Protein AF-W1X9E3-F1 (afdb_monomer_lite)

Secondary structure (DSSP, 8-state):
---TTS---SSHHHHHHHHHHHHH-TT--HHHHHHHHHHHHHHHHHS-HHHHGGGS-TT-HHHHHHHHHHHHHHHHHHHHTT--HHHHHHHHHHHHHHHHHSSHHHHHHHHHHHHHHHHT-

Foldseek 3Di:
DFQPVPDADPDPVRNVVVLVCLVPCVVVDPVSVVSVVRCVVVCVVPDDPVCVVVVPDCQDLVVLVVQLVVLVVLLVCCVVVVHDPVSNVVSVVSNVVSVLSSDVVCNVVVVVVVCVVVVVD

Organism: NCBI:txid1403943

pLDDT: mean 89.13, std 10.4, range [48.5, 98.44]

Structure (mmCIF, N/CA/C/O backbone):
data_AF-W1X9E3-F1
#
_entry.id   AF-W1X9E3-F1
#
loop_
_atom_site.group_PDB
_atom_site.id
_atom_site.type_symbol
_atom_site.label_atom_id
_atom_site.label_alt_id
_atom_site.label_comp_id
_atom_site.label_asym_id
_atom_site.label_entity_id
_atom_site.label_seq_id
_atom_site.pdbx_PDB_ins_code
_atom_site.Cartn_x
_atom_site.Cartn_y
_atom_site.Cartn_z
_atom_site.occupancy
_atom_site.B_iso_or_equiv
_atom_site.auth_seq_id
_atom_site.auth_comp_id
_atom_site.auth_asym_id
_atom_site.auth_atom_id
_atom_site.pdbx_PDB_model_num
ATOM 1 N N . GLN A 1 1 ? 1.773 -6.594 -24.833 1.00 55.03 1 GLN A N 1
ATOM 2 C CA . GLN A 1 1 ? 1.734 -5.246 -25.438 1.00 55.03 1 GLN A CA 1
ATOM 3 C C . GLN A 1 1 ? 2.504 -4.299 -24.524 1.00 55.03 1 GLN A C 1
ATOM 5 O O . GLN A 1 1 ? 2.355 -4.435 -23.317 1.00 55.03 1 GLN A O 1
ATOM 10 N N . GLY A 1 2 ? 3.356 -3.433 -25.080 1.00 67.50 2 GLY A N 1
ATOM 11 C CA . GLY A 1 2 ? 4.302 -2.555 -24.365 1.00 67.50 2 GLY A CA 1
ATOM 12 C C . GLY A 1 2 ? 5.630 -2.453 -25.130 1.00 67.50 2 GLY A C 1
ATOM 13 O O . GLY A 1 2 ? 6.017 -3.428 -25.770 1.00 67.50 2 GLY A O 1
ATOM 14 N N . GLY A 1 3 ? 6.295 -1.293 -25.101 1.00 74.38 3 GLY A N 1
ATOM 15 C CA . GLY A 1 3 ? 7.573 -1.059 -25.796 1.00 74.38 3 GLY A CA 1
ATOM 16 C C . GLY A 1 3 ? 7.497 -0.939 -27.322 1.00 74.38 3 GLY A C 1
ATOM 17 O O . GLY A 1 3 ? 8.475 -1.251 -27.993 1.00 74.38 3 GLY A O 1
ATOM 18 N N . GLY A 1 4 ? 6.353 -0.536 -27.885 1.00 78.75 4 GLY A N 1
ATOM 19 C CA . GLY A 1 4 ? 6.141 -0.477 -29.338 1.00 78.75 4 GLY A CA 1
ATOM 20 C C . GLY A 1 4 ? 7.040 0.521 -30.077 1.00 78.75 4 GLY A C 1
ATOM 21 O O . GLY A 1 4 ? 7.192 0.410 -31.290 1.00 78.75 4 GLY A O 1
ATOM 22 N N . THR A 1 5 ? 7.654 1.470 -29.367 1.00 84.88 5 THR A N 1
ATOM 23 C CA . THR A 1 5 ? 8.636 2.406 -29.935 1.00 84.88 5 THR A CA 1
ATOM 24 C C . THR A 1 5 ? 10.087 1.945 -29.753 1.00 84.88 5 THR A C 1
ATOM 26 O O . THR A 1 5 ? 11.014 2.552 -30.295 1.00 84.88 5 THR A O 1
ATOM 29 N N . ILE A 1 6 ? 10.304 0.849 -29.016 1.00 89.50 6 ILE A N 1
ATOM 30 C CA . ILE A 1 6 ? 11.626 0.308 -28.718 1.00 89.50 6 ILE A CA 1
ATOM 31 C C . ILE A 1 6 ? 11.921 -0.830 -29.683 1.00 89.50 6 ILE A C 1
ATOM 33 O O . ILE A 1 6 ? 11.386 -1.929 -29.573 1.00 89.50 6 ILE A O 1
ATOM 37 N N . ASP A 1 7 ? 12.858 -0.581 -30.585 1.00 92.25 7 ASP A N 1
ATOM 38 C CA . ASP A 1 7 ? 13.395 -1.619 -31.453 1.00 92.25 7 ASP A CA 1
ATOM 39 C C . ASP A 1 7 ? 14.130 -2.690 -30.625 1.00 92.25 7 ASP A C 1
ATOM 41 O O . ASP A 1 7 ? 15.017 -2.359 -29.833 1.00 92.25 7 ASP A O 1
ATOM 45 N N . PHE A 1 8 ? 13.794 -3.968 -30.787 1.00 92.50 8 PHE A N 1
ATOM 46 C CA . PHE A 1 8 ? 14.511 -5.090 -30.176 1.00 92.50 8 PHE A CA 1
ATOM 47 C C . PHE A 1 8 ? 15.129 -5.959 -31.274 1.00 92.50 8 PHE A C 1
ATOM 49 O O . PHE A 1 8 ? 14.459 -6.237 -32.260 1.00 92.50 8 PHE A O 1
ATOM 56 N N . PRO A 1 9 ? 16.382 -6.427 -31.110 1.00 93.25 9 PRO A N 1
ATOM 57 C CA . PRO A 1 9 ? 16.960 -7.394 -32.038 1.00 93.25 9 PRO A CA 1
ATOM 58 C C . PRO A 1 9 ? 16.141 -8.691 -32.089 1.00 93.25 9 PRO A C 1
ATOM 60 O O . PRO A 1 9 ? 15.695 -9.156 -31.041 1.00 93.25 9 PRO A O 1
ATOM 63 N N . ASP A 1 10 ? 16.053 -9.320 -33.264 1.00 92.06 10 ASP A N 1
ATOM 64 C CA . ASP A 1 10 ? 15.392 -10.628 -33.431 1.00 92.06 10 ASP A CA 1
ATOM 65 C C . ASP A 1 10 ? 16.093 -11.749 -32.644 1.00 92.06 10 ASP A C 1
ATOM 67 O O . ASP A 1 10 ? 15.469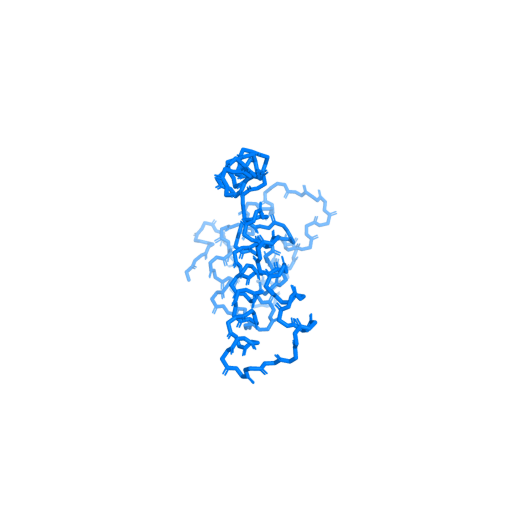 -12.708 -32.189 1.00 92.06 10 ASP A O 1
ATOM 71 N N . ASP A 1 11 ? 17.412 -11.626 -32.460 1.00 96.38 11 ASP A N 1
ATOM 72 C CA . ASP A 1 11 ? 18.181 -12.561 -31.646 1.00 96.38 11 ASP A CA 1
ATOM 73 C C . ASP A 1 11 ? 17.818 -12.425 -30.159 1.00 96.38 11 ASP A C 1
ATOM 75 O O . ASP A 1 11 ? 18.054 -11.391 -29.524 1.00 96.38 11 ASP A O 1
ATOM 79 N N . VAL A 1 12 ? 17.298 -13.510 -29.581 1.00 93.94 12 VAL A N 1
ATOM 80 C CA . VAL A 1 12 ? 16.790 -13.555 -28.201 1.00 93.94 12 VAL A CA 1
ATOM 81 C C . VAL A 1 12 ? 17.867 -13.213 -27.169 1.00 93.94 12 VAL A C 1
ATOM 83 O O . VAL A 1 12 ? 17.570 -12.568 -26.159 1.00 93.94 12 VAL A O 1
ATOM 86 N N . SER A 1 13 ? 19.117 -13.623 -27.396 1.00 95.62 13 SER A N 1
ATOM 87 C CA . SER A 1 13 ? 20.219 -13.338 -26.471 1.00 95.62 13 SER A CA 1
ATOM 88 C C . SER A 1 13 ? 20.521 -11.839 -26.437 1.00 95.62 13 SER A C 1
ATOM 90 O O . SER A 1 13 ? 20.608 -11.231 -25.366 1.00 95.62 13 SER A O 1
ATOM 92 N N . ARG A 1 14 ? 20.575 -11.204 -27.612 1.00 95.44 14 ARG A N 1
ATOM 93 C CA . ARG A 1 14 ? 20.775 -9.756 -27.754 1.00 95.44 14 ARG A CA 1
ATOM 94 C C . ARG A 1 14 ? 19.577 -8.957 -27.254 1.00 95.44 14 ARG A C 1
ATOM 96 O O . ARG A 1 14 ? 19.776 -7.922 -26.613 1.00 95.44 14 ARG A O 1
ATOM 103 N N . ALA A 1 15 ? 18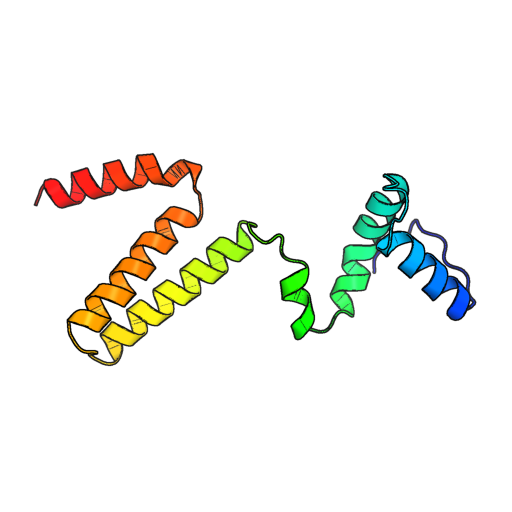.354 -9.430 -27.487 1.00 94.50 15 ALA A N 1
ATOM 104 C CA . ALA A 1 15 ? 17.145 -8.822 -26.939 1.00 94.50 15 ALA A CA 1
ATOM 105 C C . ALA A 1 15 ? 17.163 -8.833 -25.404 1.00 94.50 15 ALA A C 1
ATOM 107 O O . ALA A 1 15 ? 16.958 -7.795 -24.771 1.00 94.50 15 ALA A O 1
ATOM 108 N N . ARG A 1 16 ? 17.515 -9.977 -24.803 1.00 94.75 16 ARG A N 1
ATOM 109 C CA . ARG A 1 16 ? 17.669 -10.128 -23.351 1.00 94.75 16 ARG A CA 1
ATOM 110 C C . ARG A 1 16 ? 18.743 -9.193 -22.807 1.00 94.75 16 ARG A C 1
ATOM 112 O O . ARG A 1 16 ? 18.481 -8.450 -21.867 1.00 94.75 16 ARG A O 1
ATOM 119 N N . GLN A 1 17 ? 19.924 -9.176 -23.419 1.00 96.38 17 GLN A N 1
ATOM 120 C CA . GLN A 1 17 ? 21.011 -8.293 -23.000 1.00 96.38 17 GLN A CA 1
ATOM 121 C C . GLN A 1 17 ? 20.593 -6.815 -23.050 1.00 96.38 17 GLN A C 1
ATOM 123 O O . GLN A 1 17 ? 20.911 -6.049 -22.141 1.00 96.38 17 GLN A O 1
ATOM 128 N N . LYS A 1 18 ? 19.854 -6.405 -24.089 1.00 95.44 18 LYS A N 1
ATOM 129 C CA . LYS A 1 18 ? 19.337 -5.038 -24.224 1.00 95.44 18 LYS A CA 1
ATOM 130 C C . LYS A 1 18 ? 18.332 -4.698 -23.122 1.00 95.44 18 LYS A C 1
ATOM 132 O O . LYS A 1 18 ? 18.452 -3.623 -22.540 1.00 95.44 18 LYS A O 1
ATOM 137 N N . LEU A 1 19 ? 17.403 -5.609 -22.821 1.00 95.06 19 LEU A N 1
ATOM 138 C CA . LEU A 1 19 ? 16.427 -5.450 -21.742 1.00 95.06 19 LEU A CA 1
ATOM 139 C C . LEU A 1 19 ? 17.120 -5.278 -20.385 1.00 95.06 19 LEU A C 1
ATOM 141 O O . LEU A 1 19 ? 16.883 -4.282 -19.709 1.00 95.06 19 LEU A O 1
ATOM 145 N N . PHE A 1 20 ? 18.015 -6.197 -20.013 1.00 96.19 20 PHE A N 1
ATOM 146 C CA . PHE A 1 20 ? 18.718 -6.115 -18.728 1.00 96.19 20 PHE A CA 1
ATOM 147 C C . PHE A 1 20 ? 19.613 -4.883 -18.637 1.00 96.19 20 PHE A C 1
ATOM 149 O O . PHE A 1 20 ? 19.642 -4.238 -17.602 1.00 96.19 20 PHE A O 1
ATOM 156 N N . ARG A 1 21 ? 20.232 -4.444 -19.738 1.00 96.44 21 ARG A N 1
ATOM 157 C CA . ARG A 1 21 ? 20.971 -3.174 -19.753 1.00 96.44 21 ARG A CA 1
ATOM 158 C C . ARG A 1 21 ? 20.084 -1.962 -19.436 1.00 96.44 21 ARG A C 1
ATOM 160 O O . ARG A 1 21 ? 20.576 -1.009 -18.836 1.00 96.44 21 ARG A O 1
ATOM 167 N N . PHE A 1 22 ? 18.817 -1.966 -19.864 1.00 95.50 22 PHE A N 1
ATOM 168 C CA . PHE A 1 22 ? 17.866 -0.912 -19.497 1.00 95.50 22 PHE A CA 1
ATOM 169 C C . PHE A 1 22 ? 17.463 -0.997 -18.023 1.00 95.50 22 PHE A C 1
ATOM 171 O O . PHE A 1 22 ? 17.398 0.041 -17.376 1.00 95.50 22 PHE A O 1
ATOM 178 N N . LEU A 1 23 ? 17.231 -2.208 -17.507 1.00 92.81 23 LEU A N 1
ATOM 179 C CA . LEU A 1 23 ? 16.851 -2.444 -16.109 1.00 92.81 23 LEU A CA 1
ATOM 180 C C . LEU A 1 23 ? 17.986 -2.113 -15.131 1.00 92.81 23 LEU A C 1
ATOM 182 O O . LEU A 1 23 ? 17.756 -1.399 -14.162 1.00 92.81 23 LEU A O 1
ATOM 186 N N . ASP A 1 24 ? 19.207 -2.571 -15.416 1.00 95.44 24 ASP A N 1
ATOM 187 C CA . ASP A 1 24 ? 20.393 -2.329 -14.587 1.00 95.44 24 ASP A CA 1
ATOM 188 C C . ASP A 1 24 ? 20.724 -0.838 -14.488 1.00 95.44 24 ASP A C 1
ATOM 190 O O . ASP A 1 24 ? 21.299 -0.392 -13.500 1.00 95.44 24 ASP A O 1
ATOM 194 N N . ASN A 1 25 ? 20.425 -0.087 -15.555 1.00 94.38 25 ASN A N 1
ATOM 195 C CA . ASN A 1 25 ? 20.620 1.354 -15.684 1.00 94.38 25 ASN A CA 1
ATOM 196 C C . ASN A 1 25 ? 21.889 1.897 -14.993 1.00 94.38 25 ASN A C 1
ATOM 198 O O . ASN A 1 25 ? 21.844 2.903 -14.290 1.00 94.38 25 ASN A O 1
ATOM 202 N N . LYS A 1 26 ? 23.040 1.240 -15.209 1.00 93.06 26 LYS A N 1
ATOM 203 C CA . LYS A 1 26 ? 24.306 1.476 -14.478 1.00 93.06 26 LYS A CA 1
ATOM 204 C C . LYS A 1 26 ? 24.765 2.944 -14.416 1.00 93.06 26 LYS A C 1
ATOM 206 O O . LYS A 1 26 ? 25.514 3.313 -13.519 1.00 93.06 26 LYS A O 1
ATOM 211 N N . PHE A 1 27 ? 24.354 3.759 -15.385 1.00 92.50 27 PHE A N 1
ATOM 212 C CA . PHE A 1 27 ? 24.729 5.171 -15.513 1.00 92.50 27 PHE A CA 1
ATOM 213 C C . PHE A 1 27 ? 23.563 6.136 -15.251 1.00 92.50 27 PHE A C 1
ATOM 215 O O . PHE A 1 27 ? 23.631 7.289 -15.659 1.00 92.50 27 PHE A O 1
ATOM 222 N N . ASP A 1 28 ? 22.479 5.648 -14.646 1.00 89.38 28 ASP A N 1
ATOM 223 C CA . ASP A 1 28 ? 21.267 6.402 -14.323 1.00 89.38 28 ASP A CA 1
ATOM 224 C C . ASP A 1 28 ? 20.698 7.233 -15.498 1.00 89.38 28 ASP A C 1
ATOM 226 O O . ASP A 1 28 ? 20.331 8.403 -15.390 1.00 89.38 28 ASP A O 1
ATOM 230 N N . SER A 1 29 ? 20.623 6.610 -16.675 1.00 94.94 29 SER A N 1
ATOM 231 C CA . SER A 1 29 ? 20.135 7.245 -17.896 1.00 94.94 29 SER A CA 1
ATOM 232 C C . SER A 1 29 ? 18.618 7.432 -17.868 1.00 94.94 29 SER A C 1
ATOM 234 O O . SER A 1 29 ? 17.855 6.470 -17.757 1.00 94.94 29 SER A O 1
ATOM 236 N N . GLU A 1 30 ? 18.161 8.665 -18.089 1.00 92.19 30 GLU A N 1
ATOM 237 C CA . GLU A 1 30 ? 16.734 8.976 -18.220 1.00 92.19 30 GLU A CA 1
ATOM 238 C C . GLU A 1 30 ? 16.073 8.231 -19.384 1.00 92.19 30 GLU A C 1
ATOM 240 O O . GLU A 1 30 ? 14.959 7.724 -19.259 1.00 92.19 30 GLU A O 1
ATOM 245 N N . LYS A 1 31 ? 16.793 8.081 -20.499 1.00 93.38 31 LYS A N 1
ATOM 246 C CA . LYS A 1 31 ? 16.323 7.310 -21.652 1.00 93.38 31 LYS A CA 1
ATOM 247 C C . LYS A 1 31 ? 16.018 5.863 -21.271 1.00 93.38 31 LYS A C 1
ATOM 249 O O . LYS A 1 31 ? 15.012 5.318 -21.711 1.00 93.38 31 LYS A O 1
ATOM 254 N N . TYR A 1 32 ? 16.864 5.236 -20.455 1.00 94.38 32 TYR A N 1
ATOM 255 C CA . TYR A 1 32 ? 16.631 3.860 -20.016 1.00 94.38 32 TYR A CA 1
ATOM 256 C C . TYR A 1 32 ? 15.455 3.776 -19.047 1.00 94.38 32 TYR A C 1
ATOM 258 O O . TYR A 1 32 ? 14.635 2.876 -19.202 1.00 94.38 32 TYR A O 1
ATOM 266 N N . ARG A 1 33 ? 15.281 4.760 -18.154 1.00 91.50 33 ARG A N 1
ATOM 267 C CA . ARG A 1 33 ? 14.069 4.856 -17.321 1.00 91.50 33 ARG A CA 1
ATOM 268 C C . ARG A 1 33 ? 12.800 4.958 -18.169 1.00 91.50 33 ARG A C 1
ATOM 270 O O . ARG A 1 33 ? 11.834 4.253 -17.898 1.00 91.50 33 ARG A O 1
ATOM 277 N N . ASN A 1 34 ? 12.802 5.781 -19.218 1.00 92.56 34 ASN A N 1
ATOM 278 C CA . ASN A 1 34 ? 11.660 5.911 -20.129 1.00 92.56 34 ASN A CA 1
ATOM 279 C C . ASN A 1 34 ? 11.388 4.617 -20.905 1.00 92.56 34 ASN A C 1
ATOM 281 O O . ASN A 1 34 ? 10.240 4.184 -20.972 1.00 92.56 34 ASN A O 1
ATOM 285 N N . ASN A 1 35 ? 12.435 3.949 -21.395 1.00 94.19 35 ASN A N 1
ATOM 286 C CA . ASN A 1 35 ? 12.293 2.648 -22.043 1.00 94.19 35 ASN A CA 1
ATOM 287 C C . ASN A 1 35 ? 11.680 1.603 -21.095 1.00 94.19 35 ASN A C 1
ATOM 289 O O . ASN A 1 35 ? 10.789 0.858 -21.490 1.00 94.19 35 ASN A O 1
ATOM 293 N N . VAL A 1 36 ? 12.133 1.551 -19.836 1.00 91.56 36 VAL A N 1
ATOM 294 C CA . VAL A 1 36 ? 11.569 0.644 -18.824 1.00 91.56 36 VAL A CA 1
ATOM 295 C C . VAL A 1 36 ? 10.101 0.975 -18.560 1.00 91.56 36 VAL A C 1
ATOM 297 O O . VAL A 1 36 ? 9.288 0.058 -18.567 1.00 91.56 36 VAL A O 1
ATOM 300 N N . ARG A 1 37 ? 9.734 2.259 -18.421 1.00 88.88 37 ARG A N 1
ATOM 301 C CA . ARG A 1 37 ? 8.331 2.689 -18.247 1.00 88.88 37 ARG A CA 1
ATOM 302 C C . ARG A 1 37 ? 7.427 2.217 -19.386 1.00 88.88 37 ARG A C 1
ATOM 304 O O . ARG A 1 37 ? 6.318 1.759 -19.129 1.00 88.88 37 ARG A O 1
ATOM 311 N N . GLU A 1 38 ? 7.894 2.295 -20.629 1.00 90.88 38 GLU A N 1
ATOM 312 C CA . GLU A 1 38 ? 7.131 1.824 -21.791 1.00 90.88 38 GLU A CA 1
ATOM 313 C C . GLU A 1 38 ? 7.018 0.290 -21.842 1.00 90.88 38 GLU A C 1
ATOM 315 O O . GLU A 1 38 ? 6.023 -0.254 -22.329 1.00 90.88 38 GLU A O 1
ATOM 320 N N . LEU A 1 39 ? 8.026 -0.417 -21.322 1.00 92.12 39 LEU A N 1
ATOM 321 C CA . LEU A 1 39 ? 8.047 -1.877 -21.221 1.00 92.12 39 LEU A CA 1
ATOM 322 C C . LEU A 1 39 ? 7.274 -2.411 -20.012 1.00 92.12 39 LEU A C 1
ATOM 324 O O . LEU A 1 39 ? 6.914 -3.589 -20.020 1.00 92.12 39 LEU A O 1
ATOM 328 N N . THR A 1 40 ? 6.971 -1.577 -19.013 1.00 87.81 40 THR A N 1
ATOM 329 C CA . THR A 1 40 ? 6.257 -1.963 -17.786 1.00 87.81 40 THR A CA 1
ATOM 330 C C . THR A 1 40 ? 5.019 -2.829 -18.050 1.00 87.81 40 THR A C 1
ATOM 332 O O . THR A 1 40 ? 4.910 -3.874 -17.409 1.00 87.81 40 THR A O 1
ATOM 335 N N . PRO A 1 41 ? 4.117 -2.516 -19.004 1.00 85.94 41 PRO A N 1
ATOM 336 C CA . PRO A 1 41 ? 2.950 -3.363 -19.260 1.00 85.94 41 PRO A CA 1
ATOM 337 C C . PRO A 1 41 ? 3.317 -4.777 -19.738 1.00 85.94 41 PRO A C 1
ATOM 339 O O . PRO A 1 41 ? 2.688 -5.752 -19.330 1.00 85.94 41 PRO A O 1
ATOM 342 N N . ALA A 1 42 ? 4.360 -4.910 -20.565 1.00 89.81 42 ALA A N 1
ATOM 343 C CA . ALA A 1 42 ? 4.839 -6.203 -21.050 1.00 89.81 42 ALA A CA 1
ATOM 344 C C . ALA A 1 42 ? 5.562 -6.993 -19.949 1.00 89.81 42 ALA A C 1
ATOM 346 O O . ALA A 1 42 ? 5.358 -8.199 -19.838 1.00 89.81 42 ALA A O 1
ATOM 347 N N . ILE A 1 43 ? 6.352 -6.311 -19.112 1.00 89.06 43 ILE A N 1
ATOM 348 C CA . ILE A 1 43 ? 7.033 -6.908 -17.955 1.00 89.06 43 ILE A CA 1
ATOM 349 C C . ILE A 1 43 ? 5.998 -7.425 -16.952 1.00 89.06 43 ILE A C 1
ATOM 351 O O . ILE A 1 43 ? 6.042 -8.593 -16.578 1.00 89.06 43 ILE A O 1
ATOM 355 N N . LEU A 1 44 ? 5.024 -6.597 -16.561 1.00 84.31 44 LEU A N 1
ATOM 356 C CA . LEU A 1 44 ? 3.979 -6.980 -15.607 1.00 84.31 44 LEU A CA 1
ATOM 357 C C . LEU A 1 44 ? 3.117 -8.140 -16.113 1.00 84.31 44 LEU A C 1
ATOM 359 O O . LEU A 1 44 ? 2.698 -8.969 -15.309 1.00 84.31 44 LEU A O 1
ATOM 363 N N . ALA A 1 45 ? 2.878 -8.235 -17.425 1.00 87.19 45 ALA A N 1
ATOM 364 C CA . ALA A 1 45 ? 2.114 -9.333 -18.014 1.00 87.19 45 ALA A CA 1
ATOM 365 C C . ALA A 1 45 ? 2.776 -10.709 -17.813 1.00 87.19 45 ALA A C 1
ATOM 367 O O . ALA A 1 45 ? 2.064 -11.703 -17.695 1.00 87.19 45 ALA A O 1
ATOM 368 N N . VAL A 1 46 ? 4.112 -10.766 -17.752 1.00 91.25 46 VAL A N 1
ATOM 369 C CA . VAL A 1 46 ? 4.876 -12.021 -17.619 1.00 91.25 46 VAL A CA 1
ATOM 370 C C . VAL A 1 46 ? 5.523 -12.207 -16.247 1.00 91.25 46 VAL A C 1
ATOM 372 O O . VAL A 1 46 ? 5.994 -13.301 -15.946 1.00 91.25 46 VAL A O 1
ATOM 375 N N . LEU A 1 47 ? 5.561 -11.166 -15.409 1.00 87.62 47 LEU A N 1
ATOM 376 C CA . LEU A 1 47 ? 6.168 -11.241 -14.084 1.00 87.62 47 LEU A CA 1
ATOM 377 C C . LEU A 1 47 ? 5.324 -12.137 -13.155 1.00 87.62 47 LEU A C 1
ATOM 379 O O . LEU A 1 47 ? 4.130 -11.842 -12.970 1.00 87.62 47 LEU A O 1
ATOM 383 N N . PRO A 1 48 ? 5.925 -13.181 -12.542 1.00 88.88 48 PRO A N 1
ATOM 384 C CA . PRO A 1 48 ? 5.246 -14.028 -11.566 1.00 88.88 48 PRO A CA 1
ATOM 385 C C . PRO A 1 48 ? 4.653 -13.215 -10.414 1.00 88.88 48 PRO A C 1
ATOM 387 O O . PRO A 1 48 ? 5.227 -12.211 -9.986 1.00 88.88 48 PRO A O 1
ATOM 390 N N . LEU A 1 49 ? 3.495 -13.653 -9.910 1.00 77.94 49 LEU A N 1
ATOM 391 C CA . LEU A 1 49 ? 2.744 -12.932 -8.876 1.00 77.94 49 LEU A CA 1
ATOM 392 C C . LEU A 1 49 ? 3.572 -12.715 -7.605 1.00 77.94 49 LEU A C 1
ATOM 394 O O . LEU A 1 49 ? 3.528 -11.620 -7.049 1.00 77.94 49 LEU A O 1
ATOM 398 N N . GLU A 1 50 ? 4.378 -13.704 -7.208 1.00 81.12 50 GLU A N 1
ATOM 399 C CA . GLU A 1 50 ? 5.261 -13.626 -6.036 1.00 81.12 50 GLU A CA 1
ATOM 400 C C . GLU A 1 50 ? 6.275 -12.471 -6.092 1.00 81.12 50 GLU A C 1
ATOM 402 O O . GLU A 1 50 ? 6.705 -11.991 -5.047 1.00 81.12 50 GLU A O 1
ATOM 407 N N . TYR A 1 51 ? 6.614 -11.968 -7.287 1.00 81.31 51 TYR A N 1
ATOM 408 C CA . TYR A 1 51 ? 7.571 -10.870 -7.450 1.00 81.31 51 TYR A CA 1
ATOM 409 C C . TYR A 1 51 ? 6.925 -9.498 -7.667 1.00 81.31 51 TYR A C 1
ATOM 411 O O . TYR A 1 51 ? 7.613 -8.480 -7.595 1.00 81.31 51 TYR A O 1
ATOM 419 N N . ARG A 1 52 ? 5.611 -9.427 -7.917 1.00 77.75 52 ARG A N 1
ATOM 420 C CA . ARG A 1 52 ? 4.931 -8.147 -8.192 1.00 77.75 52 ARG A CA 1
ATOM 421 C C . ARG A 1 52 ? 4.930 -7.207 -6.988 1.00 77.75 52 ARG A C 1
ATOM 423 O O . ARG A 1 52 ? 4.970 -5.997 -7.181 1.00 77.75 52 ARG A O 1
ATOM 430 N N . GLY A 1 53 ? 4.948 -7.752 -5.770 1.00 68.19 53 GLY A N 1
ATOM 431 C CA . GLY A 1 53 ? 5.030 -6.966 -4.535 1.00 68.19 53 GLY A CA 1
ATOM 432 C C . GLY A 1 53 ? 6.302 -6.117 -4.431 1.00 68.19 53 GLY A C 1
ATOM 433 O O . GLY A 1 53 ? 6.250 -5.025 -3.883 1.00 68.19 53 GLY A O 1
ATOM 434 N N . TYR A 1 54 ? 7.417 -6.552 -5.031 1.00 72.31 54 TYR A N 1
ATOM 435 C CA . TYR A 1 54 ? 8.675 -5.791 -5.033 1.00 72.31 54 TYR A CA 1
ATOM 436 C C . TYR A 1 54 ? 8.663 -4.573 -5.965 1.00 72.31 54 TYR A C 1
ATOM 438 O O . TYR A 1 54 ? 9.548 -3.728 -5.870 1.00 72.31 54 TYR A O 1
ATOM 446 N N . LEU A 1 55 ? 7.696 -4.491 -6.885 1.00 71.75 55 LEU A N 1
ATOM 447 C CA . LEU A 1 55 ? 7.532 -3.345 -7.786 1.00 71.75 55 LEU A CA 1
ATOM 448 C C . LEU A 1 55 ? 6.642 -2.251 -7.199 1.00 71.75 55 LEU A C 1
ATOM 450 O O . LEU A 1 55 ? 6.583 -1.149 -7.744 1.00 71.75 55 LEU A O 1
ATOM 454 N N . VAL A 1 56 ? 5.925 -2.561 -6.121 1.00 62.25 56 VAL A N 1
ATOM 455 C CA . VAL A 1 56 ? 5.156 -1.575 -5.379 1.00 62.25 56 VAL A CA 1
ATOM 456 C C . VAL A 1 56 ? 6.168 -0.734 -4.614 1.00 62.25 56 VAL A C 1
ATOM 458 O O . VAL A 1 56 ? 6.917 -1.251 -3.787 1.00 62.25 56 VAL A O 1
ATOM 461 N N . GLU A 1 57 ? 6.229 0.559 -4.925 1.00 62.31 57 GLU A N 1
ATOM 462 C CA . GLU A 1 57 ? 7.003 1.515 -4.136 1.00 62.31 57 GLU A CA 1
ATOM 463 C C . GLU A 1 57 ? 6.623 1.322 -2.659 1.00 62.31 57 GLU A C 1
ATOM 465 O O . GLU A 1 57 ? 5.429 1.251 -2.345 1.00 62.31 57 GLU A O 1
ATOM 470 N N . GLN A 1 58 ? 7.620 1.155 -1.775 1.00 54.19 58 GLN A N 1
ATOM 471 C CA . GLN A 1 58 ? 7.407 0.722 -0.382 1.00 54.19 58 GLN A CA 1
ATOM 472 C C . GLN A 1 58 ? 6.470 1.646 0.421 1.00 54.19 58 GLN A C 1
ATOM 474 O O . GLN A 1 58 ? 6.009 1.253 1.486 1.00 54.19 58 GLN A O 1
ATOM 479 N N . ASP A 1 59 ? 6.133 2.823 -0.114 1.00 62.81 59 ASP A N 1
ATOM 480 C CA . ASP A 1 59 ? 5.114 3.726 0.418 1.00 62.81 59 ASP A CA 1
ATOM 481 C C . ASP A 1 59 ? 4.152 4.260 -0.670 1.00 62.81 59 ASP A C 1
ATOM 483 O O . ASP A 1 59 ? 3.868 5.455 -0.780 1.00 62.81 59 ASP A O 1
ATOM 487 N N . SER A 1 60 ? 3.647 3.375 -1.535 1.00 76.88 60 SER A N 1
ATOM 488 C CA . SER A 1 60 ? 2.575 3.732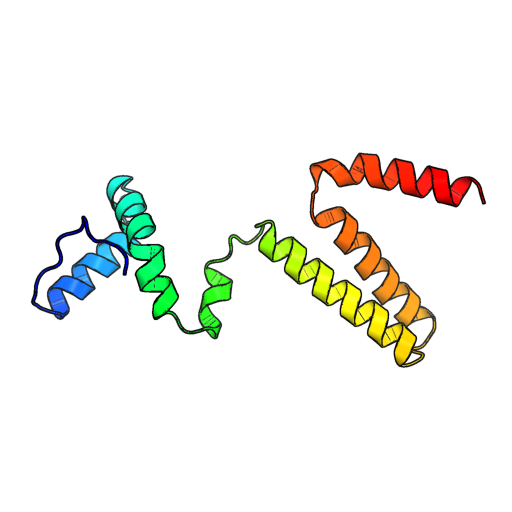 -2.475 1.00 76.88 60 SER A CA 1
ATOM 489 C C . SER A 1 60 ? 1.199 3.745 -1.794 1.00 76.88 60 SER A C 1
ATOM 491 O O . SER A 1 60 ? 0.933 2.980 -0.866 1.00 76.88 60 SER A O 1
ATOM 493 N N . PHE A 1 61 ? 0.266 4.545 -2.321 1.00 78.31 61 PHE A N 1
ATOM 494 C CA . PHE A 1 61 ? -1.137 4.542 -1.878 1.00 78.31 61 PHE A CA 1
ATOM 495 C C . PHE A 1 61 ? -1.754 3.133 -1.874 1.00 78.31 61 PHE A C 1
ATOM 497 O O . PHE A 1 61 ? -2.473 2.770 -0.947 1.00 78.31 61 PHE A O 1
ATOM 504 N N . MET A 1 62 ? -1.423 2.311 -2.876 1.00 82.19 62 MET A N 1
ATOM 505 C CA . MET A 1 62 ? -1.913 0.934 -2.966 1.00 82.19 62 MET A CA 1
ATOM 506 C C . MET A 1 62 ? -1.346 0.037 -1.860 1.00 82.19 62 MET A C 1
ATOM 508 O O . MET A 1 62 ? -2.075 -0.806 -1.345 1.00 82.19 62 MET A O 1
ATOM 512 N N . ALA A 1 63 ? -0.086 0.234 -1.457 1.00 84.50 63 ALA A N 1
ATOM 513 C CA . ALA A 1 63 ? 0.494 -0.477 -0.317 1.00 84.50 63 ALA A CA 1
ATOM 514 C C . ALA A 1 63 ? -0.223 -0.106 0.990 1.00 84.50 63 ALA A C 1
ATOM 516 O O . ALA A 1 63 ? -0.588 -0.988 1.762 1.00 84.50 63 ALA A O 1
ATOM 517 N N . ARG A 1 64 ? -0.504 1.187 1.202 1.00 87.50 64 ARG A N 1
ATOM 518 C CA . ARG A 1 64 ? -1.231 1.659 2.391 1.00 87.50 64 ARG A CA 1
ATOM 519 C C . ARG A 1 64 ? -2.681 1.179 2.427 1.00 87.50 64 ARG A C 1
ATOM 521 O O . ARG A 1 64 ? -3.164 0.802 3.490 1.00 87.50 64 ARG A O 1
ATOM 528 N N . LEU A 1 65 ? -3.358 1.132 1.277 1.00 91.00 65 LEU A N 1
ATOM 529 C CA . LEU A 1 65 ? -4.690 0.529 1.167 1.00 91.00 65 LEU A CA 1
ATOM 530 C C . LEU A 1 65 ? -4.680 -0.971 1.477 1.00 91.00 65 LEU A C 1
ATOM 532 O O . LEU A 1 65 ? -5.574 -1.448 2.171 1.00 91.00 65 LEU A O 1
ATOM 536 N N . ALA A 1 66 ? -3.693 -1.711 0.967 1.00 91.25 66 ALA A N 1
ATOM 537 C CA . ALA A 1 66 ? -3.579 -3.144 1.221 1.00 91.25 66 ALA A CA 1
ATOM 538 C C . ALA A 1 66 ? -3.334 -3.437 2.709 1.00 91.25 66 ALA A C 1
ATOM 540 O O . ALA A 1 66 ? -3.974 -4.328 3.265 1.00 91.25 66 ALA A O 1
ATOM 541 N N . GLU A 1 67 ? -2.463 -2.658 3.356 1.00 91.69 67 GLU A N 1
ATOM 542 C CA . GLU A 1 67 ? -2.224 -2.766 4.797 1.00 91.69 67 GLU A CA 1
ATOM 543 C C . GLU A 1 67 ? -3.494 -2.440 5.592 1.00 91.69 67 GLU A C 1
ATOM 545 O O . GLU A 1 67 ? -3.884 -3.209 6.462 1.00 91.69 67 GLU A O 1
ATOM 550 N N . MET A 1 68 ? -4.205 -1.360 5.246 1.00 95.69 68 MET A N 1
ATOM 551 C CA . MET A 1 68 ? -5.480 -1.032 5.891 1.00 95.69 68 MET A CA 1
ATOM 552 C C . MET A 1 68 ? -6.494 -2.180 5.781 1.00 95.69 68 MET A C 1
ATOM 554 O O . MET A 1 68 ? -7.126 -2.537 6.775 1.00 95.69 68 MET A O 1
ATOM 558 N N . GL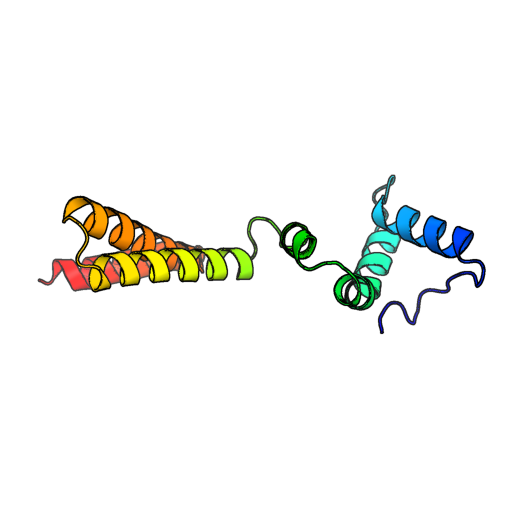U A 1 69 ? -6.662 -2.777 4.598 1.00 97.06 69 GLU A N 1
ATOM 559 C CA . GLU A 1 69 ? -7.612 -3.883 4.421 1.00 97.06 69 GLU A CA 1
ATOM 560 C C . GLU A 1 69 ? -7.218 -5.114 5.250 1.00 97.06 69 GLU A C 1
ATOM 562 O O . GLU A 1 69 ? -8.084 -5.756 5.850 1.00 97.06 69 GLU A O 1
ATOM 567 N N . LYS A 1 70 ? -5.916 -5.415 5.334 1.00 96.94 70 LYS A N 1
ATOM 568 C CA . LYS A 1 70 ? -5.387 -6.496 6.171 1.00 96.94 70 LYS A CA 1
ATOM 569 C C . LYS A 1 70 ? -5.737 -6.276 7.646 1.00 96.94 70 LYS A C 1
ATOM 571 O O . LYS A 1 70 ? -6.399 -7.127 8.239 1.00 96.94 70 LYS A O 1
ATOM 576 N N . GLU A 1 71 ? -5.369 -5.127 8.207 1.00 97.88 71 GLU A N 1
ATOM 577 C CA . GLU A 1 71 ? -5.592 -4.803 9.624 1.00 97.88 71 GLU A CA 1
ATOM 578 C C . GLU A 1 71 ? -7.094 -4.752 9.967 1.00 97.88 71 GLU A C 1
ATOM 580 O O . GLU A 1 71 ? -7.545 -5.276 10.988 1.00 97.88 71 GLU A O 1
ATOM 585 N N . LEU A 1 72 ? -7.928 -4.196 9.077 1.00 98.12 72 LEU A N 1
ATOM 586 C CA . LEU 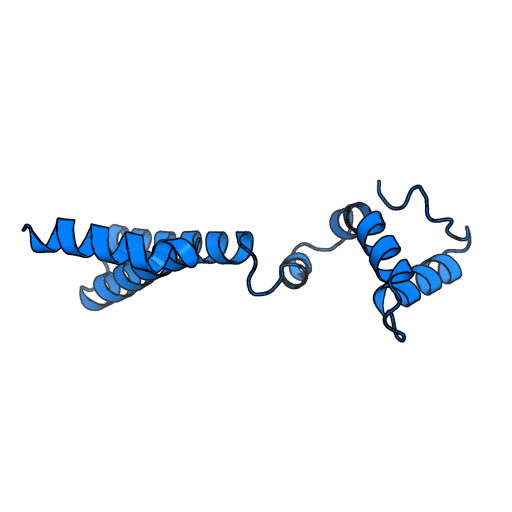A 1 72 ? -9.386 -4.208 9.249 1.00 98.12 72 LEU A CA 1
ATOM 587 C C . LEU A 1 72 ? -9.974 -5.622 9.186 1.00 98.12 72 LEU A C 1
ATOM 589 O O . LEU A 1 72 ? -10.952 -5.911 9.883 1.00 98.12 72 LEU A O 1
ATOM 593 N N . SER A 1 73 ? -9.423 -6.505 8.354 1.00 98.31 73 SER A N 1
ATOM 594 C CA . SER A 1 73 ? -9.823 -7.911 8.305 1.00 98.31 73 SER A CA 1
ATOM 595 C C . SER A 1 73 ? -9.473 -8.637 9.609 1.00 98.31 73 SER A C 1
ATOM 597 O O . SER A 1 73 ? -10.328 -9.334 10.159 1.00 98.31 73 SER A O 1
ATOM 599 N N . GLU A 1 74 ? -8.270 -8.435 10.149 1.00 98.12 74 GLU A N 1
ATOM 600 C CA . GLU A 1 74 ? -7.829 -9.019 11.426 1.00 98.12 74 GLU A CA 1
ATOM 601 C C . GLU A 1 74 ? -8.695 -8.523 12.601 1.00 98.12 74 GLU A C 1
ATOM 603 O O . GLU A 1 74 ? -9.203 -9.327 13.391 1.00 98.12 74 GLU A O 1
ATOM 608 N N . ALA A 1 75 ? -9.022 -7.226 12.634 1.00 98.38 75 ALA A N 1
ATOM 609 C CA . ALA A 1 75 ? -9.963 -6.656 13.598 1.00 98.38 75 ALA A CA 1
ATOM 610 C C . ALA A 1 75 ? -11.363 -7.295 13.517 1.00 98.38 75 ALA A C 1
ATOM 612 O O . ALA A 1 75 ? -11.939 -7.677 14.543 1.00 98.38 75 ALA A O 1
ATOM 613 N N . LYS A 1 76 ? -11.916 -7.462 12.304 1.00 98.00 76 LYS A N 1
ATOM 614 C CA . LYS A 1 76 ? -13.211 -8.140 12.092 1.00 98.00 76 LYS A CA 1
ATOM 615 C C . LYS A 1 76 ? -13.156 -9.586 12.586 1.00 98.00 76 LYS A C 1
ATOM 617 O O . LYS A 1 76 ? -14.070 -10.020 13.289 1.00 98.00 76 LYS A O 1
ATOM 622 N N . GLN A 1 77 ? -12.091 -10.322 12.265 1.00 98.19 77 GLN A N 1
ATOM 623 C CA . GLN A 1 77 ? -11.906 -11.704 12.713 1.00 98.19 77 GLN A CA 1
ATOM 624 C C . GLN A 1 77 ? -11.844 -11.805 14.239 1.00 98.19 77 GLN A C 1
ATOM 626 O O . GLN A 1 77 ? -12.528 -12.651 14.815 1.00 98.19 77 GLN A O 1
ATOM 631 N N . ALA A 1 78 ? -11.105 -10.918 14.910 1.00 98.06 78 ALA A N 1
ATOM 632 C CA . ALA A 1 78 ? -11.017 -10.901 16.368 1.00 98.06 78 ALA A CA 1
ATOM 633 C C . ALA A 1 78 ? -12.391 -10.713 17.038 1.00 98.06 78 ALA A C 1
ATOM 635 O O . ALA A 1 78 ? -12.668 -11.314 18.081 1.00 98.06 78 ALA A O 1
ATOM 636 N N . VAL A 1 79 ? -13.275 -9.913 16.432 1.00 97.19 79 VAL A N 1
ATOM 637 C CA . VAL A 1 79 ? -14.658 -9.737 16.898 1.00 97.19 79 VAL A CA 1
ATOM 638 C C . VAL A 1 79 ? -15.504 -10.980 16.613 1.00 97.19 79 VAL A C 1
ATOM 640 O O . VAL A 1 79 ? -16.137 -11.493 17.536 1.00 97.19 79 VAL A O 1
ATOM 643 N N . ILE A 1 80 ? -15.488 -11.489 15.375 1.00 98.25 80 ILE A N 1
ATOM 644 C CA . ILE A 1 80 ? -16.281 -12.655 14.937 1.00 98.25 80 ILE A CA 1
ATOM 645 C C . ILE A 1 80 ? -15.948 -13.899 15.767 1.00 98.25 80 ILE A C 1
ATOM 647 O O . ILE A 1 80 ? -16.845 -14.619 16.197 1.00 98.25 80 ILE A O 1
ATOM 651 N N . LEU A 1 81 ? -14.662 -14.133 16.024 1.00 98.06 81 LEU A N 1
ATOM 652 C CA . LEU A 1 81 ? -14.171 -15.286 16.781 1.00 98.06 81 LEU A CA 1
ATOM 653 C C . LEU A 1 81 ? -14.253 -15.084 18.301 1.00 98.06 81 LEU A C 1
ATOM 655 O O . LEU A 1 81 ? -13.790 -15.931 19.060 1.00 98.06 81 LEU A O 1
ATOM 659 N N . ASN A 1 82 ? -14.827 -13.963 18.752 1.00 97.25 82 ASN A N 1
ATOM 660 C CA . ASN A 1 82 ? -14.915 -13.568 20.153 1.00 97.25 82 ASN A CA 1
ATOM 661 C C . ASN A 1 82 ? -13.576 -13.717 20.901 1.00 97.25 82 ASN A C 1
ATOM 663 O O . ASN A 1 82 ? -13.511 -14.281 21.996 1.00 97.25 82 ASN A O 1
ATOM 667 N N . ALA A 1 83 ? -12.503 -13.197 20.300 1.00 98.12 83 ALA A N 1
ATOM 668 C CA . ALA A 1 83 ? -11.167 -13.250 20.874 1.00 98.12 83 ALA A CA 1
ATOM 669 C C . ALA A 1 83 ? -11.117 -12.592 22.275 1.00 98.12 83 ALA A C 1
ATOM 671 O O . ALA A 1 83 ? -11.986 -11.774 22.622 1.00 98.12 83 ALA A O 1
ATOM 672 N N . PRO A 1 84 ? -10.098 -12.902 23.101 1.00 98.44 84 PRO A N 1
ATOM 673 C CA . PRO A 1 84 ? -9.909 -12.261 24.400 1.00 98.44 84 PRO A CA 1
ATOM 674 C C . PRO A 1 84 ? -9.901 -10.729 24.309 1.00 98.44 84 PRO A C 1
ATOM 676 O O . PRO A 1 84 ? -9.477 -10.148 23.311 1.00 98.44 84 PRO A O 1
ATOM 679 N N . ARG A 1 85 ? -10.343 -10.049 25.376 1.00 97.62 85 ARG A N 1
ATOM 680 C CA . ARG A 1 85 ? -10.514 -8.581 25.387 1.00 97.62 85 ARG A CA 1
ATOM 681 C C . ARG A 1 85 ? -9.255 -7.815 24.966 1.00 97.62 85 ARG A C 1
ATOM 683 O O . ARG A 1 85 ? -9.375 -6.849 24.222 1.00 97.62 85 ARG A O 1
ATOM 690 N N . HIS A 1 86 ? -8.077 -8.231 25.433 1.00 97.00 86 HIS A N 1
ATOM 691 C CA . HIS A 1 86 ? -6.816 -7.573 25.079 1.00 97.00 86 HIS A CA 1
ATOM 692 C C . HIS A 1 86 ? -6.484 -7.733 23.589 1.00 97.00 86 HIS A C 1
ATOM 694 O O . HIS A 1 86 ? -6.031 -6.775 22.974 1.00 97.00 86 HIS A O 1
ATOM 700 N N . GLN A 1 87 ? -6.785 -8.897 22.999 1.00 97.50 87 GLN A N 1
ATOM 701 C CA . GLN A 1 87 ? -6.593 -9.134 21.571 1.00 97.50 87 GLN A CA 1
ATOM 702 C C . GLN A 1 87 ? -7.528 -8.245 20.755 1.00 97.50 87 GLN A C 1
ATOM 704 O O . GLN A 1 87 ? -7.069 -7.518 19.887 1.00 97.50 87 GLN A O 1
ATOM 709 N N . LYS A 1 88 ? -8.826 -8.219 21.091 1.00 97.88 88 LYS A N 1
ATOM 710 C CA . LYS A 1 88 ? -9.786 -7.332 20.413 1.00 97.88 88 LYS A CA 1
ATOM 711 C C . LYS A 1 88 ? -9.346 -5.871 20.473 1.00 97.88 88 LYS A C 1
ATOM 713 O O . LYS A 1 88 ? -9.433 -5.177 19.470 1.00 97.88 88 LYS A O 1
ATOM 718 N N . LEU A 1 89 ? -8.844 -5.416 21.624 1.00 97.69 89 LEU A N 1
ATOM 719 C CA . LEU A 1 89 ? -8.348 -4.049 21.768 1.00 97.69 89 LEU A CA 1
ATOM 720 C C . LEU A 1 89 ? -7.141 -3.771 20.860 1.00 97.69 89 LEU A C 1
ATOM 722 O O . LEU A 1 89 ? -7.121 -2.721 20.226 1.00 97.69 89 LEU A O 1
ATOM 726 N N . LYS A 1 90 ? -6.171 -4.692 20.782 1.00 97.88 90 LYS A N 1
ATOM 727 C CA . LYS A 1 90 ? -5.000 -4.577 19.899 1.00 97.88 90 LYS A CA 1
ATOM 728 C C . LYS A 1 90 ? -5.432 -4.470 18.435 1.00 97.88 90 LYS A C 1
ATOM 730 O O . LYS A 1 90 ? -5.203 -3.432 17.826 1.00 97.88 90 LYS A O 1
ATOM 735 N N . GLU A 1 91 ? -6.135 -5.484 17.931 1.00 98.19 91 GLU A N 1
ATOM 736 C CA . GLU A 1 91 ? -6.501 -5.582 16.510 1.00 98.19 91 GLU A CA 1
ATOM 737 C C . GLU A 1 91 ? -7.409 -4.417 16.080 1.00 98.19 91 GLU A C 1
ATOM 739 O O . GLU A 1 91 ? -7.216 -3.811 15.031 1.00 98.19 91 GLU A O 1
ATOM 744 N N . MET A 1 92 ? -8.378 -4.019 16.919 1.00 97.44 92 MET A N 1
ATOM 745 C CA . MET A 1 92 ? -9.213 -2.848 16.621 1.00 97.44 92 MET A CA 1
ATOM 746 C C . MET A 1 92 ? -8.405 -1.545 16.612 1.00 97.44 92 MET A C 1
ATOM 748 O O . MET A 1 92 ? -8.684 -0.670 15.796 1.00 97.44 92 MET A O 1
ATOM 752 N N . SER A 1 93 ? -7.415 -1.402 17.498 1.00 96.38 93 SER A N 1
ATOM 753 C CA . SER A 1 93 ? -6.552 -0.215 17.523 1.00 96.38 93 SER A CA 1
ATOM 754 C C . SER A 1 93 ? -5.647 -0.155 16.292 1.00 96.38 93 SER A C 1
ATOM 756 O O . SER A 1 93 ? -5.517 0.911 15.698 1.00 96.38 93 SER A O 1
ATOM 758 N N . GLU A 1 94 ? -5.066 -1.281 15.876 1.00 97.50 94 GLU A N 1
ATOM 759 C CA . GLU A 1 94 ? -4.252 -1.378 14.657 1.00 97.50 94 GLU A CA 1
ATOM 760 C C . GLU A 1 94 ? -5.096 -1.079 13.407 1.00 97.50 94 GLU A C 1
ATOM 762 O O . GLU A 1 94 ? -4.715 -0.227 12.600 1.00 97.50 94 GLU A O 1
ATOM 767 N N . GLY A 1 95 ? -6.313 -1.631 13.328 1.00 97.31 95 GLY A N 1
ATOM 768 C CA . GLY A 1 95 ? -7.293 -1.298 12.293 1.00 97.31 95 GLY A CA 1
ATOM 769 C C . GLY A 1 95 ? -7.620 0.200 12.237 1.00 97.31 95 GLY A C 1
ATOM 770 O O . GLY A 1 95 ? -7.575 0.799 11.163 1.00 97.31 95 GLY A O 1
ATOM 771 N N . ILE A 1 96 ? -7.876 0.844 13.381 1.00 95.12 96 ILE A N 1
ATOM 772 C CA . ILE A 1 96 ? -8.123 2.296 13.450 1.00 95.12 96 ILE A CA 1
ATOM 773 C C . ILE A 1 96 ? -6.904 3.094 12.976 1.00 95.12 96 ILE A C 1
ATOM 775 O O . ILE A 1 96 ? -7.043 3.991 12.146 1.00 95.12 96 ILE A O 1
ATOM 779 N N . VAL A 1 97 ? -5.708 2.768 13.470 1.00 94.56 97 VAL A N 1
ATOM 780 C CA . VAL A 1 97 ? -4.465 3.458 13.093 1.00 94.56 97 VAL A CA 1
ATOM 781 C C . VAL A 1 97 ? -4.190 3.318 11.596 1.00 94.56 97 VAL A C 1
ATOM 783 O O . VAL A 1 97 ? -3.777 4.290 10.961 1.00 94.56 97 VAL A O 1
ATOM 786 N N . SER A 1 98 ? -4.444 2.143 11.017 1.00 94.81 98 SER A N 1
ATOM 787 C CA . SER A 1 98 ? -4.241 1.896 9.588 1.00 94.81 98 SER A CA 1
ATOM 788 C C . SER A 1 98 ? -5.117 2.798 8.705 1.00 94.81 98 SER A C 1
ATOM 790 O O . SER A 1 98 ? -4.630 3.320 7.702 1.00 94.81 98 SER A O 1
ATOM 792 N N . MET A 1 99 ? -6.359 3.089 9.119 1.00 93.50 99 MET A N 1
ATOM 793 C CA . MET A 1 99 ? -7.265 3.980 8.381 1.00 93.50 99 MET A CA 1
ATOM 794 C C . MET A 1 99 ? -6.725 5.413 8.283 1.00 93.50 99 MET A C 1
ATOM 796 O O . MET A 1 99 ? -6.838 6.035 7.230 1.00 93.50 99 MET A O 1
ATOM 800 N N . PHE A 1 100 ? -6.076 5.927 9.334 1.00 92.38 100 PHE A N 1
ATOM 801 C CA . PHE A 1 100 ? -5.448 7.257 9.299 1.00 92.38 100 PHE A CA 1
ATOM 802 C C . PHE A 1 100 ? -4.202 7.320 8.412 1.00 92.38 100 PHE A C 1
ATOM 804 O O . PHE A 1 100 ? -3.778 8.408 8.035 1.00 92.38 100 PHE A O 1
ATOM 811 N N . ARG A 1 101 ? -3.589 6.176 8.091 1.00 88.56 101 ARG A N 1
ATOM 812 C CA . ARG A 1 101 ? -2.365 6.125 7.283 1.00 88.56 101 ARG A CA 1
ATOM 813 C C . ARG A 1 101 ? -2.637 6.104 5.783 1.00 88.56 101 ARG A C 1
ATOM 815 O O . ARG A 1 101 ? -1.722 6.411 5.032 1.00 88.56 101 ARG A O 1
ATOM 822 N N . VAL A 1 102 ? -3.852 5.773 5.336 1.00 89.44 102 VAL A N 1
ATOM 823 C CA . VAL A 1 102 ? -4.191 5.684 3.900 1.00 89.44 102 VAL A CA 1
ATOM 824 C C . VAL A 1 102 ? -3.830 6.971 3.156 1.00 89.44 102 VAL A C 1
ATOM 826 O O . VAL A 1 102 ? -3.123 6.924 2.142 1.00 89.44 102 VAL A O 1
ATOM 829 N N . ASP A 1 103 ? -4.254 8.105 3.713 1.00 87.94 103 ASP A N 1
ATOM 830 C CA . ASP A 1 103 ? -3.914 9.450 3.257 1.00 87.94 103 ASP A CA 1
ATOM 831 C C . ASP A 1 103 ? -3.296 10.254 4.422 1.00 87.94 103 ASP A C 1
ATOM 833 O O . ASP A 1 103 ? -4.028 10.771 5.274 1.00 87.94 103 ASP A O 1
ATOM 837 N N . PRO A 1 104 ? -1.953 10.333 4.499 1.00 84.31 104 PRO A N 1
ATOM 838 C CA . PRO A 1 104 ? -1.253 10.995 5.598 1.00 84.31 104 PRO A CA 1
ATOM 839 C C . PRO A 1 104 ? -1.612 12.475 5.777 1.00 84.31 104 PRO A C 1
ATOM 841 O O . PRO A 1 104 ? -1.614 12.960 6.911 1.00 84.31 104 PRO A O 1
ATOM 844 N N . ASP A 1 105 ? -1.963 13.178 4.697 1.00 87.81 105 ASP A N 1
ATOM 845 C CA . ASP A 1 105 ? -2.315 14.602 4.750 1.00 87.81 105 ASP A CA 1
ATOM 846 C C . ASP A 1 105 ? -3.640 14.827 5.496 1.00 87.81 105 ASP A C 1
ATOM 848 O O . ASP A 1 105 ? -3.866 15.877 6.105 1.00 87.81 105 ASP A O 1
ATOM 852 N N . LEU A 1 106 ? -4.507 13.810 5.515 1.00 88.31 106 LEU A N 1
ATOM 853 C CA . LEU A 1 106 ? -5.792 13.840 6.207 1.00 88.31 106 LEU A CA 1
ATOM 854 C C . LEU A 1 106 ? -5.718 13.341 7.655 1.00 88.31 106 LEU A C 1
ATOM 856 O O . LEU A 1 106 ? -6.680 13.529 8.401 1.00 88.31 106 LEU A O 1
ATOM 860 N N . ALA A 1 107 ? -4.600 12.752 8.092 1.00 88.75 107 ALA A N 1
ATOM 861 C CA . ALA A 1 107 ? -4.491 12.129 9.413 1.00 88.75 107 ALA A CA 1
ATOM 862 C C . ALA A 1 107 ? -4.788 13.114 10.557 1.00 88.75 107 ALA A C 1
ATOM 864 O O . ALA A 1 107 ? -5.594 12.821 11.440 1.00 88.75 107 ALA A O 1
ATOM 865 N N . GLY A 1 108 ? -4.181 14.305 10.526 1.00 90.31 108 GLY A N 1
ATOM 866 C CA . GLY A 1 108 ? -4.399 15.351 11.530 1.00 90.31 108 GLY A CA 1
ATOM 867 C C . GLY A 1 108 ? -5.857 15.834 11.587 1.00 90.31 108 GLY A C 1
ATOM 868 O O . GLY A 1 108 ? -6.476 15.747 12.653 1.00 90.31 108 GLY A O 1
ATOM 869 N N . PRO A 1 109 ? -6.433 16.302 10.461 1.00 93.19 109 PRO A N 1
ATOM 870 C CA . PRO A 1 109 ? -7.841 16.690 10.389 1.00 93.19 109 PRO A CA 1
ATOM 871 C C . PRO A 1 109 ? -8.809 15.589 10.845 1.00 93.19 109 PRO A C 1
ATOM 873 O O . PRO A 1 109 ? -9.705 15.858 11.646 1.00 93.19 109 PRO A O 1
ATOM 876 N N . LEU A 1 110 ? -8.613 14.344 10.399 1.00 91.19 110 LEU A N 1
ATOM 877 C CA . LEU A 1 110 ? -9.470 13.222 10.784 1.00 91.19 110 LEU A CA 1
ATOM 878 C C . LEU A 1 110 ? -9.363 12.914 12.283 1.00 91.19 110 LEU A C 1
ATOM 880 O O . LEU A 1 110 ? -10.385 12.697 12.932 1.00 91.19 110 LEU A O 1
ATOM 884 N N . MET A 1 111 ? -8.155 12.930 12.857 1.00 90.81 111 MET A N 1
ATOM 885 C CA . MET A 1 111 ? -7.957 12.715 14.295 1.00 90.81 111 MET A CA 1
ATOM 886 C C . MET A 1 111 ? -8.668 13.784 15.124 1.00 90.81 111 MET A C 1
ATOM 888 O O . MET A 1 111 ? -9.310 13.456 16.125 1.00 90.81 111 MET A O 1
ATOM 892 N N . ALA A 1 112 ? -8.601 15.049 14.702 1.00 92.25 112 ALA A N 1
ATOM 893 C CA . ALA A 1 112 ? -9.324 16.135 15.354 1.00 92.25 112 ALA A CA 1
ATOM 894 C C . ALA A 1 112 ? -10.842 15.902 15.297 1.00 92.25 112 ALA A C 1
ATOM 896 O O . ALA A 1 112 ? -11.502 15.940 16.333 1.00 92.25 112 ALA A O 1
ATOM 897 N N . MET A 1 113 ? -11.381 15.566 14.119 1.00 92.56 113 MET A N 1
ATOM 898 C CA . MET A 1 113 ? -12.806 15.262 13.943 1.00 92.56 113 MET A CA 1
ATOM 899 C C . MET A 1 113 ? -13.268 14.093 14.821 1.00 92.56 113 MET A C 1
ATOM 901 O O . MET A 1 113 ? -14.286 14.206 15.502 1.00 92.56 113 MET A O 1
ATOM 905 N N . VAL A 1 114 ? -12.525 12.983 14.841 1.00 90.25 114 VAL A N 1
ATOM 906 C CA . VAL A 1 114 ? -12.848 11.806 15.667 1.00 90.25 114 VAL A CA 1
ATOM 907 C C . VAL A 1 114 ? -12.780 12.145 17.152 1.00 90.25 114 VAL A C 1
ATOM 909 O O . VAL A 1 114 ? -13.686 11.782 17.897 1.00 90.25 114 VAL A O 1
ATOM 912 N N . THR A 1 115 ? -11.758 12.888 17.580 1.00 88.56 115 THR A N 1
ATOM 913 C CA . THR A 1 115 ? -11.629 13.331 18.975 1.00 88.56 115 THR A CA 1
ATOM 914 C C . THR A 1 115 ? -12.809 14.206 19.383 1.00 88.56 115 THR A C 1
ATOM 916 O O . THR A 1 115 ? -13.363 14.008 20.457 1.00 88.56 115 THR A O 1
ATOM 919 N N . THR A 1 116 ? -13.242 15.135 18.528 1.00 92.25 116 THR A N 1
ATOM 920 C CA . THR A 1 116 ? -14.429 15.958 18.795 1.00 92.25 116 THR A CA 1
ATOM 921 C C . THR A 1 116 ? -15.704 15.118 18.854 1.00 92.25 116 THR A C 1
ATOM 923 O O . THR A 1 116 ? -16.502 15.303 19.766 1.00 92.25 116 THR A O 1
ATOM 926 N N . MET A 1 117 ? -15.898 14.179 17.922 1.00 90.56 117 MET A N 1
ATOM 927 C CA . MET A 1 117 ? -17.088 13.319 17.894 1.00 90.56 117 MET A CA 1
ATOM 928 C C . MET A 1 117 ? -17.170 12.380 19.104 1.00 90.56 117 MET A C 1
ATOM 930 O O . MET A 1 117 ? -18.257 12.173 19.633 1.00 90.56 117 MET A O 1
ATOM 934 N N . LEU A 1 118 ? -16.038 11.823 19.548 1.00 85.94 118 LEU A N 1
ATOM 935 C CA . LEU A 1 118 ? -15.982 10.895 20.681 1.00 85.94 118 LEU A CA 1
ATOM 936 C C . LEU A 1 118 ? -15.887 11.601 22.037 1.00 85.94 118 LEU A C 1
ATOM 938 O O . LEU A 1 118 ? -16.395 11.075 23.016 1.00 85.94 118 LEU A O 1
ATOM 942 N N . GLY A 1 119 ? -15.253 12.773 22.108 1.00 73.75 119 GLY A N 1
ATOM 943 C CA . GLY A 1 119 ? -15.172 13.595 23.322 1.00 73.75 119 GLY A CA 1
ATOM 944 C C . GLY A 1 119 ? -16.446 14.392 23.621 1.00 73.75 119 GLY A C 1
ATOM 945 O O . GLY A 1 119 ? -16.532 15.029 24.666 1.00 73.75 119 GLY A O 1
ATOM 946 N N . ALA A 1 120 ? -17.419 14.372 22.706 1.00 57.62 120 ALA A N 1
ATOM 947 C CA . ALA A 1 120 ? -18.781 14.854 22.927 1.00 57.62 120 ALA A CA 1
ATOM 948 C C . ALA A 1 120 ? -19.713 13.784 23.543 1.00 57.62 120 ALA A C 1
ATOM 950 O O . ALA A 1 120 ? -20.901 14.058 23.728 1.00 57.62 120 ALA A O 1
ATOM 951 N N . ILE A 1 121 ? -19.191 12.585 23.832 1.00 48.50 121 ILE A N 1
ATOM 952 C CA . ILE A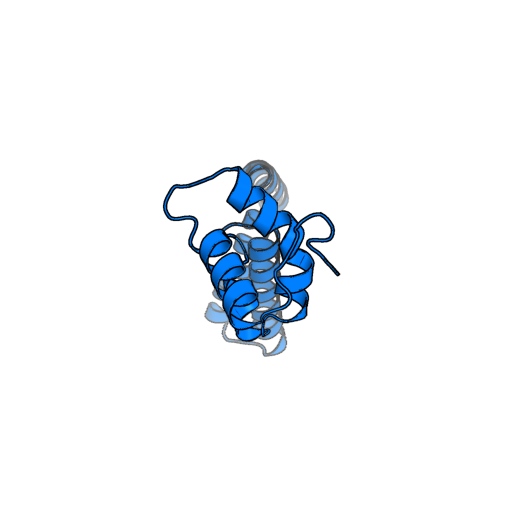 1 121 ? -19.853 11.499 24.575 1.00 48.50 121 ILE A CA 1
ATOM 953 C C . ILE A 1 121 ? -19.361 11.536 26.023 1.00 48.50 121 ILE A C 1
ATOM 955 O O . ILE A 1 121 ? -20.212 11.385 26.928 1.00 48.50 121 ILE A O 1
#

Sequence (121 aa):
QGGGTIDFPDDVSRARQKLFRFLDNKFDSEKYRNNVRELTPAILAVLPLEYRGYLVEQDSFMARLAEMEKELSEAKQAVILNAPRHQKLKEMSEGIVSMFRVDPDLAGPLMAMVTTMLGAI

Radius of gyration: 22.51 Å; chains: 1; bounding box: 45×32×59 Å

InterPro domains:
  IPR009364 YdaT-like [PF06254] (5-97)
  IPR037042 Transcriptional regulator YdaT-like superfamily [G3DSA:1.10.3600.10] (2-83)